Protein AF-A0A368GH44-F1 (afdb_monomer)

Sequence (130 aa):
MHLRLRAQPVVHTPSIARIIGYIGNVKKPLVVPLVWLRDHCRDPRSYNEATNQRKSNAVNLLKDAKIKGMQSVSINDGTKLAILWKDGLQSEFLIDDLLSSSQVDLSADLTGYVKPWKQLNKDELPRMQM

Foldseek 3Di:
DDKDWDFDQPPPDQWWGWTWIDDDPDTDIDIDTLLNQQQPAPPVCQADPVVRDGPDDPVCSVVFSGAPDPVQWDDDPSFWIWGQTPVRRIGIDGVVVVVVVSDDPDPDPCVVPDDPPVRDDPVNPDDDDD

Secondary structure (DSSP, 8-state):
-----------SSTTEEEEEEEETTEEEEEEEEHHHHHHT--STTTEETTTTEE---TTTHHHH--BSSGGGEEEETTTEEEEEBTTS-EEEEEHHHHHHTTS-------TTT---GGG--GGGS-----

Mean predicted aligned error: 10.49 Å

Nearest PDB structures (foldseek):
  7b7n-assembly1_L  TM=5.188E-01  e=3.922E+00  Human gammaherpesvirus 8
  6hls-assembly1_I  TM=4.619E-01  e=5.262E+00  Saccharomyces cerevisiae S288C
  4az9-assembly2_A-3  TM=4.946E-01  e=5.580E+00  Homo sapiens

Structure (mmCIF, N/CA/C/O backbone):
data_AF-A0A368GH44-F1
#
_entry.id   AF-A0A368GH44-F1
#
loop_
_atom_site.group_PDB
_atom_site.id
_atom_site.type_symbol
_atom_site.label_atom_id
_atom_site.label_alt_id
_atom_site.label_comp_id
_atom_site.label_asym_id
_atom_site.label_entity_id
_atom_site.label_seq_id
_atom_site.pdbx_PDB_ins_code
_atom_site.Cartn_x
_atom_site.Cartn_y
_atom_site.Cartn_z
_atom_site.occupancy
_atom_site.B_iso_or_equiv
_atom_site.auth_seq_id
_atom_site.auth_comp_id
_atom_site.auth_asym_id
_atom_site.auth_atom_id
_atom_site.pdbx_PDB_model_num
ATOM 1 N N . MET A 1 1 ? -2.879 25.611 -8.938 1.00 35.34 1 MET A N 1
ATOM 2 C CA . MET A 1 1 ? -3.814 24.466 -8.888 1.00 35.34 1 MET A CA 1
ATOM 3 C C . MET A 1 1 ? -4.472 24.472 -7.513 1.00 35.34 1 MET A C 1
ATOM 5 O O . MET A 1 1 ? -3.756 24.369 -6.533 1.00 35.34 1 MET A O 1
ATOM 9 N N . HIS A 1 2 ? -5.779 24.730 -7.411 1.00 31.20 2 HIS A N 1
ATOM 10 C CA . HIS A 1 2 ? -6.490 24.767 -6.124 1.00 31.20 2 HIS A CA 1
ATOM 11 C C . HIS A 1 2 ? -7.298 23.472 -5.972 1.00 31.20 2 HIS A C 1
ATOM 13 O O . HIS A 1 2 ? -8.362 23.325 -6.568 1.00 31.20 2 HIS A O 1
ATOM 19 N N . LEU A 1 3 ? -6.773 22.518 -5.205 1.00 36.53 3 LEU A N 1
ATOM 20 C CA . LEU A 1 3 ? -7.468 21.281 -4.849 1.00 36.53 3 LEU A CA 1
ATOM 21 C C . LEU A 1 3 ? -8.375 21.557 -3.643 1.00 36.53 3 LEU A C 1
ATOM 23 O O . LEU A 1 3 ? -7.899 21.885 -2.562 1.00 36.53 3 LEU A O 1
ATOM 27 N N . ARG A 1 4 ? -9.696 21.426 -3.807 1.00 37.56 4 ARG A N 1
ATOM 28 C CA . ARG A 1 4 ? -10.627 21.334 -2.671 1.00 37.56 4 ARG A CA 1
ATOM 29 C C . ARG A 1 4 ? -11.049 19.885 -2.513 1.00 37.56 4 ARG A C 1
ATOM 31 O O . ARG A 1 4 ? -11.839 19.382 -3.301 1.00 37.56 4 ARG A O 1
ATOM 38 N N . LEU A 1 5 ? -10.522 19.210 -1.502 1.00 41.94 5 LEU A N 1
ATOM 39 C CA . LEU A 1 5 ? -10.793 17.798 -1.250 1.00 41.94 5 LEU A CA 1
ATOM 40 C C . LEU A 1 5 ? -11.980 17.643 -0.292 1.00 41.94 5 LEU A C 1
ATOM 42 O O . LEU A 1 5 ? -12.075 18.321 0.728 1.00 41.94 5 LEU A O 1
ATOM 46 N N . ARG A 1 6 ? -12.899 16.736 -0.626 1.00 39.50 6 ARG A N 1
ATOM 47 C CA . ARG A 1 6 ? -13.920 16.229 0.302 1.00 39.50 6 ARG A CA 1
ATOM 48 C C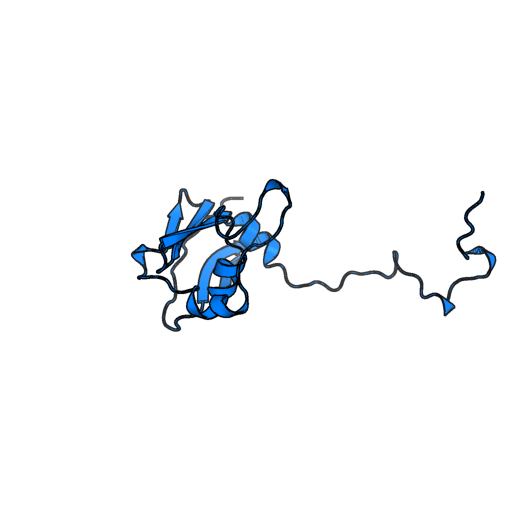 . ARG A 1 6 ? -13.913 14.709 0.200 1.00 39.50 6 ARG A C 1
ATOM 50 O O . ARG A 1 6 ? -14.543 14.169 -0.701 1.00 39.50 6 ARG A O 1
ATOM 57 N N . ALA A 1 7 ? -13.217 14.003 1.089 1.00 40.28 7 ALA A N 1
ATOM 58 C CA . ALA A 1 7 ? -13.458 12.567 1.219 1.00 40.28 7 ALA A CA 1
ATOM 59 C C . ALA A 1 7 ? -14.806 12.361 1.909 1.00 40.28 7 ALA A C 1
ATOM 61 O O . ALA A 1 7 ? -15.086 12.956 2.947 1.00 40.28 7 ALA A O 1
ATOM 62 N N . GLN A 1 8 ? -15.642 11.519 1.316 1.00 40.59 8 GLN A N 1
ATOM 63 C CA . GLN A 1 8 ? -16.779 10.926 1.998 1.00 40.59 8 GLN A CA 1
ATOM 64 C C . GLN A 1 8 ? -16.554 9.417 1.953 1.00 40.59 8 GLN A C 1
ATOM 66 O O . GLN A 1 8 ? -16.565 8.849 0.856 1.00 40.59 8 GLN A O 1
ATOM 71 N N . PRO A 1 9 ? -16.301 8.758 3.094 1.00 42.03 9 PRO A N 1
ATOM 72 C CA . PRO A 1 9 ? -16.153 7.315 3.113 1.00 42.03 9 PRO A CA 1
ATOM 73 C C . PRO A 1 9 ? -17.508 6.686 2.757 1.00 42.03 9 PRO A C 1
ATOM 75 O O . PRO A 1 9 ? -18.454 6.716 3.540 1.00 42.03 9 PRO A O 1
ATOM 78 N N . VAL A 1 10 ? -17.627 6.144 1.541 1.00 45.59 10 VAL A N 1
ATOM 79 C CA . VAL A 1 10 ? -18.817 5.395 1.111 1.00 45.59 10 VAL A CA 1
ATOM 80 C C . VAL A 1 10 ? -18.708 3.986 1.685 1.00 45.59 10 VAL A C 1
ATOM 82 O O . VAL A 1 10 ? -18.203 3.071 1.042 1.00 45.59 10 VAL A O 1
ATOM 85 N N . VAL A 1 11 ? -19.142 3.826 2.935 1.00 48.53 11 VAL A N 1
ATOM 86 C CA . VAL A 1 11 ? -19.137 2.542 3.647 1.00 48.53 11 VAL A CA 1
ATOM 87 C C . VAL A 1 11 ? -20.515 1.895 3.516 1.00 48.53 11 VAL A C 1
ATOM 89 O O . VAL A 1 11 ? -21.300 1.850 4.459 1.00 48.53 11 VAL A O 1
ATOM 92 N N . HIS A 1 12 ? -20.838 1.415 2.318 1.00 40.38 12 HIS A N 1
ATOM 93 C CA . HIS A 1 12 ? -21.906 0.418 2.139 1.00 40.38 12 HIS A CA 1
ATOM 94 C C . HIS A 1 12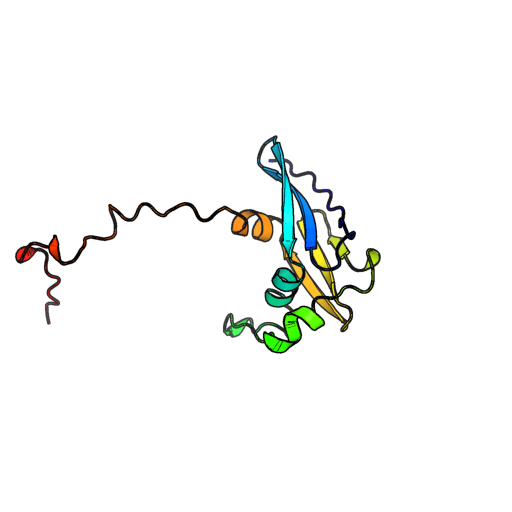 ? -21.371 -0.963 1.746 1.00 40.38 12 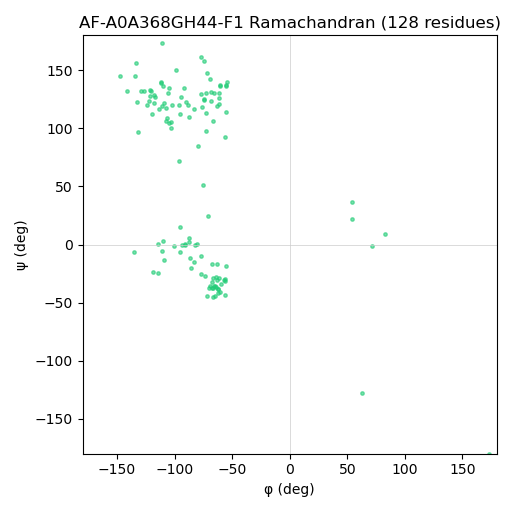HIS A C 1
ATOM 96 O O . HIS A 1 12 ? -22.129 -1.918 1.636 1.00 40.38 12 HIS A O 1
ATOM 102 N N . THR A 1 13 ? -20.047 -1.105 1.677 1.00 41.12 13 THR A N 1
ATOM 103 C CA . THR A 1 13 ? -19.344 -2.390 1.621 1.00 41.12 13 THR A CA 1
ATOM 104 C C . THR A 1 13 ? -18.074 -2.278 2.472 1.00 41.12 13 THR A C 1
ATOM 106 O O . THR A 1 13 ? -17.349 -1.294 2.308 1.00 41.12 13 THR A O 1
ATOM 109 N N . PRO A 1 14 ? -17.768 -3.230 3.371 1.00 51.69 14 PRO A N 1
ATOM 110 C CA . PRO A 1 14 ? -16.732 -3.106 4.409 1.00 51.69 14 PRO A CA 1
ATOM 111 C C . PRO A 1 14 ? -15.272 -3.132 3.898 1.00 51.69 14 PRO A C 1
ATOM 113 O O . PRO A 1 14 ? -14.369 -3.499 4.643 1.00 51.69 14 PRO A O 1
ATOM 116 N N . SER A 1 15 ? -15.009 -2.765 2.640 1.00 68.50 15 SER A N 1
ATOM 117 C CA . SER A 1 15 ? -13.754 -3.110 1.953 1.00 68.50 15 SER A CA 1
ATOM 118 C C . SER A 1 15 ? -13.094 -1.971 1.165 1.00 68.50 15 SER A C 1
ATOM 120 O O . SER A 1 15 ? -11.974 -2.160 0.692 1.00 68.50 15 SER A O 1
ATOM 122 N N . ILE A 1 16 ? -13.728 -0.799 1.020 1.00 70.69 16 ILE A N 1
ATOM 123 C CA . ILE A 1 16 ? -13.213 0.305 0.184 1.00 70.69 16 ILE A CA 1
ATOM 124 C C . ILE A 1 16 ? -13.282 1.671 0.882 1.00 70.69 16 ILE A C 1
ATOM 126 O O . ILE A 1 16 ? -14.228 1.969 1.608 1.00 70.69 16 ILE A O 1
ATOM 130 N N . ALA A 1 17 ? -12.288 2.517 0.618 1.00 72.56 17 ALA A N 1
ATOM 131 C CA . ALA A 1 17 ? -12.283 3.945 0.903 1.00 72.56 17 ALA A CA 1
ATOM 132 C C . ALA A 1 17 ? -12.487 4.721 -0.404 1.00 72.56 17 ALA A C 1
ATOM 134 O O . ALA A 1 17 ? -11.861 4.430 -1.422 1.00 72.56 17 ALA A O 1
ATOM 135 N N . ARG A 1 18 ? -13.358 5.733 -0.383 1.00 73.12 18 ARG A N 1
ATOM 136 C CA . ARG A 1 18 ? -13.602 6.604 -1.536 1.00 73.12 18 ARG A CA 1
ATOM 137 C C . ARG A 1 18 ? -13.121 8.016 -1.226 1.00 73.12 18 ARG A C 1
ATOM 139 O O . ARG A 1 18 ? -13.646 8.683 -0.338 1.00 73.12 18 ARG A O 1
ATOM 146 N N . ILE A 1 19 ? -12.135 8.468 -1.986 1.00 71.88 19 ILE A N 1
ATOM 147 C CA . ILE A 1 19 ? -11.567 9.811 -1.923 1.00 71.88 19 ILE A CA 1
ATOM 148 C C . ILE A 1 19 ? -12.081 10.564 -3.145 1.00 71.88 19 ILE A C 1
ATOM 150 O O . ILE A 1 19 ? -12.039 10.057 -4.261 1.00 71.88 19 ILE A O 1
ATOM 154 N N . ILE A 1 20 ? -12.614 11.768 -2.963 1.00 68.38 20 ILE A N 1
ATOM 155 C CA . ILE A 1 20 ? -13.093 12.579 -4.083 1.00 68.38 20 ILE A CA 1
ATOM 156 C C . ILE A 1 20 ? -12.110 13.727 -4.282 1.00 68.38 20 ILE A C 1
ATOM 158 O O . ILE A 1 20 ? -12.077 14.661 -3.478 1.00 68.38 20 ILE A O 1
ATOM 162 N N . GLY A 1 21 ? -11.319 13.621 -5.351 1.00 65.06 21 GLY A N 1
ATOM 163 C CA . GLY A 1 21 ? -10.332 14.612 -5.769 1.00 65.06 21 GLY A CA 1
ATOM 164 C C . GLY A 1 21 ? -10.711 15.316 -7.069 1.00 65.06 21 GLY A C 1
ATOM 165 O O . GLY A 1 21 ? -11.687 14.964 -7.739 1.00 65.06 21 GLY A O 1
ATOM 166 N N . TYR A 1 22 ? -9.921 16.328 -7.420 1.00 59.03 22 TYR A N 1
ATOM 167 C CA . TYR A 1 22 ? -10.033 17.057 -8.680 1.00 59.03 22 TYR A CA 1
ATOM 168 C C . TYR A 1 22 ? -8.738 16.871 -9.469 1.00 59.03 22 TYR A C 1
ATOM 170 O O . TYR A 1 22 ? -7.666 17.210 -8.979 1.00 59.03 22 TYR A O 1
ATOM 178 N N . ILE A 1 23 ? -8.836 16.333 -10.684 1.00 58.78 23 ILE A N 1
ATOM 179 C CA . ILE A 1 23 ? -7.719 16.280 -11.632 1.00 58.78 23 ILE A CA 1
ATOM 180 C C . ILE A 1 23 ? -8.007 17.361 -12.676 1.00 58.78 23 ILE A C 1
ATOM 182 O O . ILE A 1 23 ? -8.928 17.228 -13.486 1.00 58.78 23 ILE A O 1
ATOM 186 N N . GLY A 1 24 ? -7.291 18.484 -12.589 1.00 66.44 24 GLY A N 1
ATOM 187 C CA . GLY A 1 24 ? -7.674 19.712 -13.292 1.00 66.44 24 GLY A CA 1
ATOM 188 C C . GLY A 1 24 ? -9.037 20.226 -12.807 1.00 66.44 24 GLY A C 1
ATOM 189 O O . GLY A 1 24 ? -9.256 20.349 -11.604 1.00 66.44 24 GLY A O 1
ATOM 190 N N . ASN A 1 25 ? -9.967 20.480 -13.735 1.00 67.44 25 ASN A N 1
ATOM 191 C CA . ASN A 1 25 ? -11.348 20.887 -13.422 1.00 67.44 25 ASN A CA 1
ATOM 192 C C . ASN A 1 25 ? -12.327 19.706 -13.295 1.00 67.44 25 ASN A C 1
ATOM 194 O O . ASN A 1 25 ? -13.512 19.907 -13.033 1.00 67.44 25 ASN A O 1
ATOM 198 N N . VAL A 1 26 ? -11.861 18.468 -13.488 1.00 65.50 26 VAL A N 1
ATOM 199 C CA . VAL A 1 26 ? -12.728 17.287 -13.473 1.00 65.50 26 VAL A CA 1
ATOM 200 C C . VAL A 1 26 ? -12.690 16.638 -12.097 1.00 65.50 26 VAL A C 1
ATOM 202 O O . VAL A 1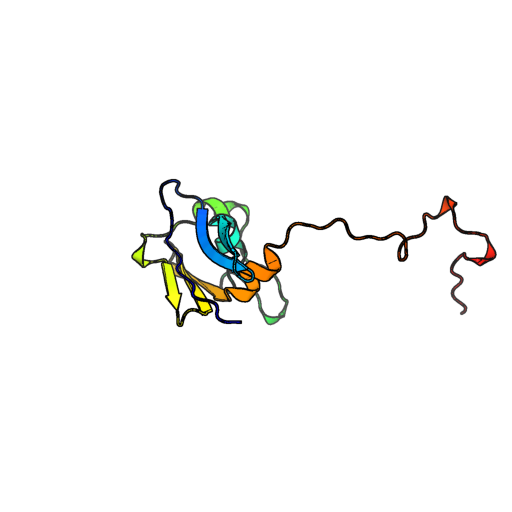 26 ? -11.648 16.186 -11.620 1.00 65.50 26 VAL A O 1
ATOM 205 N N . LYS A 1 27 ? -13.862 16.554 -11.466 1.00 74.75 27 LYS A N 1
ATOM 206 C CA . LYS A 1 27 ? -14.068 15.805 -10.227 1.00 74.75 27 LYS A CA 1
ATOM 207 C C . LYS A 1 27 ? -14.029 14.309 -10.538 1.00 74.75 27 LYS A C 1
ATOM 209 O O . LYS A 1 27 ? -14.929 13.802 -11.205 1.00 74.75 27 LYS A O 1
ATOM 214 N N . LYS A 1 28 ? -13.018 13.597 -10.040 1.00 72.88 28 LYS A N 1
ATOM 215 C CA . LYS A 1 28 ? -12.909 12.140 -10.194 1.00 72.88 28 LYS A CA 1
ATOM 216 C C . LYS A 1 28 ? -12.855 11.463 -8.822 1.00 72.88 28 LYS A C 1
ATOM 218 O O . LYS A 1 28 ? -12.053 11.860 -7.975 1.00 72.88 28 LYS A O 1
ATOM 223 N N . PRO A 1 29 ? -13.717 10.464 -8.561 1.00 75.44 29 PRO A N 1
AT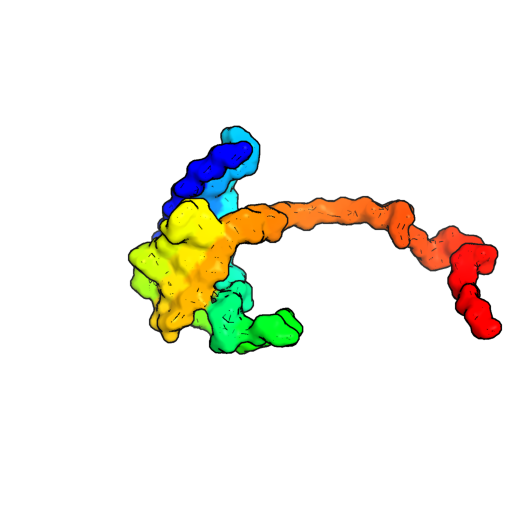OM 224 C CA . PRO A 1 29 ? -13.581 9.644 -7.370 1.00 75.44 29 PRO A CA 1
ATOM 225 C C . PRO A 1 29 ? -12.403 8.679 -7.545 1.00 75.44 29 PRO A C 1
ATOM 227 O O . PRO A 1 29 ? -12.379 7.901 -8.494 1.00 75.44 29 PRO A O 1
ATOM 230 N N . LEU A 1 30 ? -11.464 8.707 -6.607 1.00 79.50 30 LEU A N 1
ATOM 231 C CA . LEU A 1 30 ? -10.487 7.649 -6.402 1.00 79.50 30 LEU A CA 1
ATOM 232 C C . LEU A 1 30 ? -11.077 6.647 -5.404 1.00 79.50 30 LEU A C 1
ATOM 234 O O . LEU A 1 30 ? -11.461 7.011 -4.291 1.00 79.50 30 LEU A O 1
ATOM 238 N N . VAL A 1 31 ? -11.183 5.386 -5.808 1.00 81.00 31 VAL A N 1
ATOM 239 C CA . VAL A 1 31 ? -11.631 4.294 -4.939 1.00 81.00 31 VAL A CA 1
ATOM 240 C C . VAL A 1 31 ? -10.417 3.442 -4.610 1.00 81.00 31 VAL A C 1
ATOM 242 O 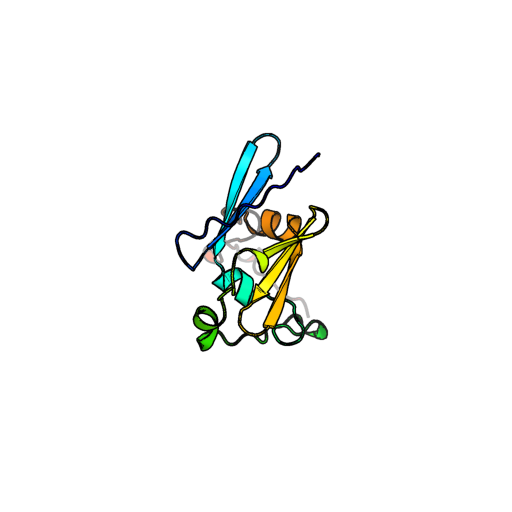O . VAL A 1 31 ? -9.813 2.864 -5.507 1.00 81.00 31 VAL A O 1
ATOM 245 N N . VAL A 1 32 ? -10.064 3.371 -3.329 1.00 83.88 32 VAL A N 1
ATOM 246 C CA . VAL A 1 32 ? -8.906 2.619 -2.840 1.00 83.88 32 VAL A CA 1
ATOM 247 C C . VAL A 1 32 ? -9.394 1.508 -1.911 1.00 83.88 32 VAL A C 1
ATOM 249 O O . VAL A 1 32 ? -10.129 1.792 -0.963 1.00 83.88 32 VAL A O 1
ATOM 252 N N . PRO A 1 33 ? -9.011 0.241 -2.124 1.00 87.25 33 PRO A N 1
ATOM 253 C CA . PRO A 1 33 ? -9.333 -0.828 -1.185 1.00 87.25 33 PRO A CA 1
ATOM 254 C C . PRO A 1 33 ? -8.728 -0.567 0.203 1.00 87.25 33 PRO A C 1
ATOM 256 O O . PRO A 1 33 ? -7.553 -0.218 0.318 1.00 87.25 33 PRO A O 1
ATOM 259 N N . LEU A 1 34 ? -9.494 -0.798 1.275 1.00 88.88 34 LEU A N 1
ATOM 260 C CA . LEU A 1 34 ? -8.983 -0.660 2.649 1.00 88.88 34 LEU A CA 1
ATOM 261 C C . LEU A 1 34 ? -7.809 -1.604 2.912 1.00 88.88 34 LEU A C 1
ATOM 263 O O . LEU A 1 34 ? -6.875 -1.240 3.617 1.00 88.88 34 LEU A O 1
ATOM 267 N N . VAL A 1 35 ? -7.831 -2.792 2.307 1.00 90.88 35 VAL A N 1
ATOM 268 C CA . VAL A 1 35 ? -6.731 -3.758 2.388 1.00 90.88 35 VAL A CA 1
ATOM 269 C C . VAL A 1 35 ? -5.439 -3.207 1.783 1.00 90.88 35 VAL A C 1
ATOM 271 O O . VAL A 1 35 ? -4.378 -3.389 2.366 1.00 90.88 35 VAL A O 1
ATOM 274 N N . TRP A 1 36 ? -5.524 -2.456 0.680 1.00 90.50 36 TRP A N 1
ATOM 275 C CA . TRP A 1 36 ? -4.356 -1.823 0.067 1.00 90.50 36 TRP A CA 1
ATOM 276 C C . TRP A 1 36 ? -3.778 -0.746 0.985 1.00 90.50 36 TRP A C 1
ATOM 278 O O . TRP A 1 36 ? -2.577 -0.736 1.240 1.00 90.50 36 TRP A O 1
ATOM 288 N N . LEU A 1 37 ? -4.642 0.102 1.556 1.00 91.88 37 LEU A N 1
ATOM 289 C CA . LEU A 1 37 ? -4.234 1.113 2.537 1.00 91.88 37 LEU A CA 1
ATOM 290 C C . LEU A 1 37 ? -3.604 0.452 3.771 1.00 91.88 37 LEU A C 1
ATOM 292 O O . LEU A 1 37 ? -2.575 0.902 4.259 1.00 91.88 37 LEU A O 1
ATOM 296 N N . ARG A 1 38 ? -4.160 -0.664 4.251 1.00 93.12 38 ARG A N 1
ATOM 297 C CA . ARG A 1 38 ? -3.584 -1.410 5.375 1.00 93.12 38 ARG A CA 1
ATOM 298 C C . ARG A 1 38 ? -2.189 -1.949 5.054 1.00 93.12 38 ARG A C 1
ATOM 300 O O . ARG A 1 38 ? -1.311 -1.866 5.910 1.00 93.12 38 ARG A O 1
ATOM 307 N N . ASP A 1 39 ? -1.991 -2.469 3.845 1.00 92.25 39 ASP A N 1
ATOM 308 C CA . ASP A 1 39 ? -0.707 -3.022 3.395 1.00 92.25 39 ASP A CA 1
ATOM 309 C C . ASP A 1 39 ? 0.390 -1.971 3.238 1.00 92.25 39 ASP A C 1
ATOM 311 O O . ASP A 1 39 ? 1.561 -2.246 3.482 1.00 92.25 39 ASP A O 1
ATOM 315 N N . HIS A 1 40 ? 0.001 -0.751 2.869 1.00 91.75 40 HIS A N 1
ATOM 316 C CA . HIS A 1 40 ? 0.914 0.369 2.639 1.00 91.75 40 HIS A CA 1
ATOM 317 C C . HIS A 1 40 ? 1.057 1.278 3.870 1.00 91.75 40 HIS A C 1
ATOM 319 O O . HIS A 1 40 ? 1.559 2.398 3.775 1.00 91.75 40 HIS A O 1
ATOM 325 N N . CYS A 1 41 ? 0.629 0.806 5.043 1.00 92.44 41 CYS A N 1
ATOM 326 C CA . CYS A 1 41 ? 0.787 1.517 6.304 1.00 92.44 41 CYS A CA 1
ATOM 327 C C . CYS A 1 41 ? 2.273 1.731 6.638 1.00 92.44 41 CYS A C 1
ATOM 329 O O . CYS A 1 41 ? 3.013 0.767 6.832 1.00 92.44 41 CYS A O 1
ATOM 331 N N . ARG A 1 42 ? 2.688 2.997 6.779 1.00 92.06 42 ARG A N 1
ATOM 332 C CA . ARG A 1 42 ? 4.066 3.386 7.130 1.00 92.06 42 ARG A CA 1
ATOM 333 C C . ARG A 1 42 ? 4.351 3.465 8.636 1.00 92.06 42 ARG A C 1
ATOM 335 O O . ARG A 1 42 ? 5.446 3.862 9.018 1.00 92.06 42 ARG A O 1
ATOM 342 N N . ASP A 1 43 ? 3.404 3.072 9.492 1.00 92.56 43 ASP A N 1
ATOM 343 C CA . ASP A 1 43 ? 3.650 2.955 10.937 1.00 92.56 43 ASP A CA 1
ATOM 344 C C . ASP A 1 43 ? 4.866 2.039 11.188 1.00 92.56 43 ASP A C 1
ATOM 346 O O . ASP A 1 43 ? 4.979 0.996 10.530 1.00 92.56 43 ASP A O 1
ATOM 350 N N . PRO A 1 44 ? 5.754 2.361 12.146 1.00 92.12 44 PRO A N 1
ATOM 351 C CA . PRO A 1 44 ? 6.930 1.550 12.446 1.00 92.12 44 PRO A CA 1
ATOM 352 C C . PRO A 1 44 ? 6.629 0.087 12.786 1.00 92.12 44 PRO A C 1
ATOM 354 O O . PRO A 1 44 ? 7.527 -0.742 12.706 1.00 92.12 44 PRO A O 1
ATOM 357 N N . ARG A 1 45 ? 5.400 -0.287 13.153 1.00 91.31 45 ARG A N 1
ATOM 358 C CA . ARG A 1 45 ? 4.994 -1.693 13.332 1.00 91.31 45 ARG A CA 1
ATOM 359 C C . ARG A 1 45 ? 4.736 -2.410 12.002 1.00 91.31 45 ARG A C 1
ATOM 361 O O . ARG A 1 45 ? 4.866 -3.626 11.938 1.00 91.31 45 ARG A O 1
ATOM 368 N N . SER A 1 46 ? 4.394 -1.679 10.944 1.00 90.19 46 SER A N 1
ATOM 369 C CA . SER A 1 46 ? 4.025 -2.206 9.620 1.00 90.19 46 SER A CA 1
ATOM 370 C C . SER A 1 46 ? 5.076 -1.957 8.534 1.00 90.19 46 SER A C 1
ATOM 372 O O . SER A 1 46 ? 5.032 -2.615 7.497 1.00 90.19 46 SER A O 1
ATOM 374 N N . TYR A 1 47 ? 6.056 -1.084 8.772 1.00 94.06 47 TYR A N 1
ATOM 375 C CA . TYR A 1 47 ? 7.068 -0.707 7.785 1.00 94.06 47 TYR A CA 1
ATOM 376 C C . TYR A 1 47 ? 8.421 -0.394 8.442 1.00 94.06 47 TYR A C 1
ATOM 378 O O . TYR A 1 47 ? 8.488 0.060 9.586 1.00 94.06 47 TYR A O 1
ATOM 386 N N . ASN A 1 48 ? 9.515 -0.734 7.761 1.00 94.06 48 ASN A N 1
ATOM 387 C CA . ASN A 1 48 ? 10.876 -0.399 8.164 1.00 94.06 48 ASN A CA 1
ATOM 388 C C . ASN A 1 48 ? 11.411 0.698 7.242 1.00 94.06 48 ASN A C 1
ATOM 390 O O . ASN A 1 48 ? 11.704 0.442 6.076 1.00 94.06 48 ASN A O 1
ATOM 394 N N . GLU A 1 49 ? 11.556 1.904 7.784 1.00 94.19 49 GLU A N 1
ATOM 395 C CA . GLU A 1 49 ? 12.011 3.072 7.033 1.00 94.19 49 GLU A CA 1
ATOM 396 C C . GLU A 1 49 ? 13.472 2.964 6.587 1.00 94.19 49 GLU A C 1
ATOM 398 O O . GLU A 1 49 ? 13.781 3.315 5.453 1.00 94.19 49 GLU A O 1
ATOM 403 N N . ALA A 1 50 ? 14.349 2.387 7.415 1.00 96.19 50 ALA A N 1
ATOM 404 C CA . ALA A 1 50 ? 15.774 2.268 7.103 1.00 96.19 50 ALA A CA 1
ATOM 405 C C . ALA A 1 50 ? 16.050 1.334 5.914 1.00 96.19 50 ALA A C 1
ATOM 407 O O . ALA A 1 50 ? 17.043 1.502 5.212 1.00 96.19 50 ALA A O 1
ATOM 408 N N . THR A 1 51 ? 15.184 0.342 5.689 1.00 95.69 51 THR A N 1
ATOM 409 C CA . THR A 1 51 ? 15.346 -0.640 4.605 1.00 95.69 51 THR A CA 1
ATOM 410 C C . THR A 1 51 ? 14.319 -0.495 3.489 1.00 95.69 51 THR A C 1
ATOM 412 O O . THR A 1 51 ? 14.407 -1.208 2.490 1.00 95.69 51 THR A O 1
ATOM 415 N N . ASN A 1 52 ? 13.344 0.403 3.649 1.00 92.50 52 ASN A N 1
ATOM 416 C CA . ASN A 1 52 ? 12.204 0.559 2.750 1.00 92.50 52 ASN A CA 1
ATOM 417 C C . ASN A 1 52 ? 11.428 -0.762 2.539 1.00 92.50 52 ASN A C 1
ATOM 419 O O . ASN A 1 52 ? 10.976 -1.080 1.441 1.00 92.50 52 ASN A O 1
ATOM 423 N N . GLN A 1 53 ? 11.312 -1.574 3.600 1.00 92.88 53 GLN A N 1
ATOM 424 C CA . GLN A 1 53 ? 10.663 -2.890 3.557 1.00 92.88 53 GLN A CA 1
ATOM 425 C C . GLN A 1 53 ? 9.360 -2.910 4.355 1.00 92.88 53 GLN A C 1
ATOM 427 O O . GLN A 1 53 ? 9.277 -2.401 5.477 1.00 92.88 53 GLN A O 1
ATOM 432 N N . ARG A 1 54 ? 8.345 -3.580 3.801 1.00 91.44 54 ARG A N 1
ATOM 433 C CA . ARG A 1 54 ? 7.097 -3.885 4.512 1.00 91.44 54 ARG A CA 1
ATOM 434 C C . ARG A 1 54 ? 7.346 -4.923 5.609 1.00 91.44 54 ARG A C 1
ATOM 436 O O . ARG A 1 54 ? 8.109 -5.866 5.428 1.00 91.44 54 ARG A O 1
ATOM 443 N N . LYS A 1 55 ? 6.655 -4.753 6.736 1.00 91.00 55 LYS A N 1
ATOM 444 C CA . LYS A 1 55 ? 6.558 -5.720 7.845 1.00 91.00 55 LYS A CA 1
ATOM 445 C C . LYS A 1 55 ? 5.133 -6.258 8.023 1.00 91.00 55 LYS A C 1
ATOM 447 O O . LYS A 1 55 ? 4.888 -7.044 8.935 1.00 91.00 55 LYS A O 1
ATOM 452 N N . SER A 1 56 ? 4.185 -5.823 7.187 1.00 80.56 56 SER A N 1
ATOM 453 C CA . SER A 1 56 ? 2.807 -6.313 7.186 1.00 80.56 56 SER A CA 1
ATOM 454 C C . SER A 1 56 ? 2.760 -7.818 6.895 1.00 80.56 56 SER A C 1
ATOM 456 O O . SER A 1 56 ? 3.460 -8.330 6.023 1.00 80.56 56 SER A O 1
ATOM 458 N N . ASN A 1 57 ? 1.919 -8.547 7.633 1.00 82.19 57 ASN A N 1
ATOM 459 C CA . ASN A 1 57 ? 1.667 -9.959 7.366 1.00 82.19 57 ASN A CA 1
ATOM 460 C C . ASN A 1 57 ? 0.525 -10.089 6.350 1.00 82.19 57 ASN A C 1
ATOM 462 O O . ASN A 1 57 ? -0.637 -9.847 6.684 1.00 82.19 57 ASN A O 1
ATOM 466 N N . ALA A 1 58 ? 0.854 -10.522 5.132 1.00 84.06 58 ALA A N 1
ATOM 467 C CA . ALA A 1 58 ? -0.107 -10.675 4.042 1.00 84.06 58 ALA A CA 1
ATOM 468 C C . ALA A 1 58 ? -1.288 -11.608 4.385 1.00 84.06 58 ALA A C 1
ATOM 470 O O . ALA A 1 58 ? -2.400 -11.384 3.914 1.00 84.06 58 ALA A O 1
ATOM 471 N N . VAL A 1 59 ? -1.083 -12.615 5.244 1.00 87.00 59 VAL A N 1
ATOM 472 C CA . VAL A 1 59 ? -2.118 -13.597 5.617 1.00 87.00 59 VAL A CA 1
ATOM 473 C C . VAL A 1 59 ? -3.222 -12.964 6.469 1.00 87.00 59 VAL A C 1
ATOM 475 O O . VAL A 1 59 ? -4.395 -13.300 6.324 1.00 87.00 59 VAL A O 1
ATOM 478 N N . ASN A 1 60 ? -2.868 -12.015 7.338 1.00 87.56 60 ASN A N 1
ATOM 479 C CA . ASN A 1 60 ? -3.822 -11.365 8.244 1.00 87.56 60 ASN A CA 1
ATOM 480 C C . ASN A 1 60 ? -4.375 -10.046 7.693 1.00 87.56 60 ASN A C 1
ATOM 482 O O . ASN A 1 60 ? -5.314 -9.484 8.250 1.00 87.56 60 ASN A O 1
ATOM 486 N N . LEU A 1 61 ? -3.854 -9.572 6.565 1.00 88.19 61 LEU A N 1
ATOM 487 C CA . LEU A 1 61 ? -4.101 -8.230 6.057 1.00 88.19 61 LEU A CA 1
ATOM 488 C C . LEU A 1 61 ? -5.593 -7.903 5.853 1.00 88.19 61 LEU A C 1
ATOM 490 O O . LEU A 1 61 ? -6.059 -6.842 6.260 1.00 88.19 61 LEU A O 1
ATOM 494 N N . LEU A 1 62 ? -6.373 -8.832 5.288 1.00 88.06 62 LEU A N 1
ATOM 495 C CA . LEU A 1 62 ? -7.828 -8.675 5.120 1.00 88.06 62 LEU A CA 1
ATOM 496 C C . LEU A 1 62 ? -8.574 -8.608 6.459 1.00 88.06 62 LEU A C 1
ATOM 498 O O . LEU A 1 62 ? -9.566 -7.891 6.597 1.00 88.06 62 LEU A O 1
ATOM 502 N N . LYS A 1 63 ? -8.110 -9.367 7.455 1.00 88.75 63 LYS A N 1
ATOM 503 C CA . LYS A 1 63 ? -8.680 -9.360 8.805 1.00 88.75 63 LYS A CA 1
ATOM 504 C C . LYS A 1 63 ? -8.367 -8.042 9.517 1.00 88.75 63 LYS A C 1
ATOM 506 O O . LYS A 1 63 ? -9.243 -7.536 10.223 1.00 88.75 63 LYS A O 1
ATOM 511 N N . ASP A 1 64 ? -7.172 -7.505 9.296 1.00 90.88 64 ASP A N 1
ATOM 512 C CA . ASP A 1 64 ? -6.638 -6.325 9.977 1.00 90.88 64 ASP A CA 1
ATOM 513 C C . ASP A 1 64 ? -7.071 -5.007 9.311 1.00 90.88 64 ASP A C 1
ATOM 515 O O . ASP A 1 64 ? -7.087 -3.959 9.956 1.00 90.88 64 ASP A O 1
ATOM 519 N N . ALA A 1 65 ? -7.493 -5.044 8.044 1.00 91.00 65 ALA A N 1
ATOM 520 C CA . ALA A 1 65 ? -8.020 -3.906 7.286 1.00 91.00 65 ALA A CA 1
ATOM 521 C C . ALA A 1 65 ? -9.459 -3.523 7.689 1.00 91.00 65 ALA A C 1
ATOM 523 O O . ALA A 1 65 ? -10.354 -3.398 6.852 1.00 91.00 65 ALA A O 1
ATOM 524 N N . LYS A 1 66 ? -9.700 -3.349 8.992 1.00 90.06 66 LYS A N 1
ATOM 525 C CA . LYS A 1 66 ? -11.005 -2.993 9.562 1.00 90.06 66 LYS A CA 1
ATOM 526 C C . LYS A 1 66 ? -10.904 -1.687 10.333 1.00 90.06 66 LYS A C 1
ATOM 528 O O . LYS A 1 66 ? -10.023 -1.534 11.173 1.00 90.06 66 LYS A O 1
ATOM 533 N N . ILE A 1 67 ? -11.846 -0.780 10.108 1.00 88.31 67 ILE A N 1
ATOM 534 C CA . ILE A 1 67 ? -12.003 0.462 10.880 1.00 88.31 67 ILE A CA 1
ATOM 535 C C . ILE A 1 67 ? -13.104 0.293 11.937 1.00 88.31 67 ILE A C 1
ATOM 537 O O . ILE A 1 67 ? -14.029 -0.498 11.744 1.00 88.31 67 ILE A O 1
ATOM 541 N N . LYS A 1 68 ? -13.012 1.003 13.073 1.00 79.75 68 LYS A N 1
ATOM 542 C CA . LYS A 1 68 ? -14.046 0.946 14.135 1.00 79.75 68 LYS A CA 1
ATOM 543 C C . LYS A 1 68 ? -15.328 1.693 13.762 1.00 79.75 68 LYS A C 1
ATOM 545 O O . LYS A 1 68 ? -16.392 1.338 14.254 1.00 79.75 68 LYS A O 1
ATOM 550 N N . GLY A 1 69 ? -15.224 2.705 12.908 1.00 79.50 69 GLY A N 1
ATOM 551 C CA . GLY A 1 69 ? -16.342 3.514 12.435 1.00 79.50 69 GLY A CA 1
ATOM 552 C C . GLY A 1 69 ? -15.845 4.693 11.601 1.00 79.50 69 GLY A C 1
ATOM 553 O O . GLY A 1 69 ? -14.641 4.850 11.400 1.00 79.50 69 GLY A O 1
ATOM 554 N N . MET A 1 70 ? -16.763 5.523 11.102 1.00 76.25 70 MET A N 1
A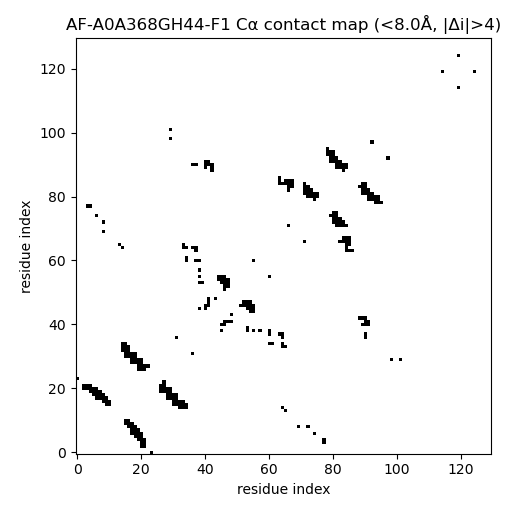TOM 555 C CA . MET A 1 70 ? -16.421 6.650 10.220 1.00 76.25 70 MET A CA 1
ATOM 556 C C . MET A 1 70 ? -15.536 7.703 10.895 1.00 76.25 70 MET A C 1
ATOM 558 O O . MET A 1 70 ? -14.697 8.299 10.234 1.00 76.25 70 MET A O 1
ATOM 562 N N . GLN A 1 71 ? -15.665 7.880 12.209 1.00 83.88 71 GLN A N 1
ATOM 563 C CA . GLN A 1 71 ? -14.832 8.779 13.010 1.00 83.88 71 GLN A CA 1
ATOM 564 C C . GLN A 1 71 ? -13.351 8.382 13.033 1.00 83.88 71 GLN A C 1
ATOM 566 O O . GLN A 1 71 ? -12.503 9.174 13.425 1.00 83.88 71 GLN A O 1
ATOM 571 N N . SER A 1 72 ? -13.036 7.145 12.641 1.00 87.88 72 SER A N 1
ATOM 572 C CA . SER A 1 72 ? -11.666 6.651 12.542 1.00 87.88 72 SER A CA 1
ATOM 573 C C . SER A 1 72 ? -10.980 7.051 11.236 1.00 87.88 72 SER A C 1
ATOM 575 O O . SER A 1 72 ? -9.835 6.668 11.029 1.00 87.88 72 SER A O 1
ATOM 577 N N . VAL A 1 73 ? -11.661 7.775 10.346 1.00 89.19 73 VAL A N 1
ATOM 578 C CA . VAL A 1 73 ? -11.098 8.276 9.092 1.00 89.19 73 VAL A CA 1
ATOM 579 C C . VAL A 1 73 ? -11.239 9.791 9.069 1.00 89.19 73 VAL A C 1
ATOM 581 O O . VAL A 1 73 ? -12.349 10.313 9.164 1.00 89.19 73 VAL A O 1
ATOM 584 N N . SER A 1 74 ? -10.129 10.502 8.908 1.00 87.94 74 SER A N 1
ATOM 585 C CA . SER A 1 74 ? -10.122 11.962 8.814 1.00 87.94 74 SER A CA 1
ATOM 586 C C . SER A 1 74 ? -9.247 12.442 7.663 1.00 87.94 74 SER A C 1
ATOM 588 O O . SER A 1 74 ? -8.339 11.748 7.204 1.00 87.94 74 SER A O 1
ATOM 590 N N . ILE A 1 75 ? -9.540 13.652 7.186 1.00 84.88 75 ILE A N 1
ATOM 591 C CA . ILE A 1 75 ? -8.585 14.421 6.395 1.00 84.88 75 ILE A CA 1
ATOM 592 C C . ILE A 1 75 ? -7.991 15.478 7.313 1.00 84.88 75 ILE A C 1
ATOM 594 O O . ILE A 1 75 ? -8.724 16.333 7.809 1.00 84.88 75 ILE A O 1
ATOM 598 N N . ASN A 1 76 ? -6.676 15.443 7.486 1.00 84.06 76 ASN A N 1
ATOM 599 C CA . ASN A 1 76 ? -5.949 16.451 8.241 1.00 84.06 76 ASN A CA 1
ATOM 600 C C . ASN A 1 76 ? -5.429 17.509 7.256 1.00 84.06 76 ASN A C 1
ATOM 602 O O . ASN A 1 76 ? -4.834 17.173 6.227 1.00 84.06 76 ASN A O 1
ATOM 606 N N . ASP A 1 77 ? -5.733 18.779 7.538 1.00 82.88 77 ASP A N 1
ATOM 607 C CA . ASP A 1 77 ? -5.273 19.968 6.799 1.00 82.88 77 ASP A CA 1
ATOM 608 C C . ASP A 1 77 ? -5.543 19.956 5.285 1.00 82.88 77 ASP A C 1
ATOM 610 O O . ASP A 1 77 ? -4.876 20.631 4.505 1.00 82.88 77 ASP A O 1
ATOM 614 N N . GLY A 1 78 ? -6.511 19.155 4.833 1.00 79.06 78 GLY A N 1
ATOM 615 C CA . GLY A 1 78 ? -6.822 18.991 3.412 1.00 79.06 78 GLY A CA 1
ATOM 616 C C . GLY A 1 78 ? -5.786 18.201 2.602 1.00 79.06 78 GLY A C 1
ATOM 617 O O . GLY A 1 78 ? -6.017 17.993 1.416 1.00 79.06 78 GLY A O 1
ATOM 618 N N . THR A 1 79 ? -4.683 17.748 3.202 1.00 84.94 79 THR A N 1
ATOM 619 C CA . THR A 1 79 ? -3.527 17.170 2.484 1.00 84.94 79 THR A CA 1
ATOM 620 C C . THR A 1 79 ? -3.243 15.719 2.850 1.00 84.94 79 THR A C 1
ATOM 622 O O . THR A 1 79 ? -2.657 14.987 2.050 1.00 84.94 79 THR A O 1
ATOM 625 N N . LYS A 1 80 ? -3.678 15.280 4.035 1.00 89.44 80 LYS A N 1
ATOM 626 C CA . LYS A 1 80 ? -3.404 13.939 4.555 1.00 89.44 80 LYS A CA 1
ATOM 627 C C . LYS A 1 80 ? -4.683 13.174 4.826 1.00 89.44 80 LYS A C 1
ATOM 629 O O . LYS A 1 80 ? -5.573 13.684 5.497 1.00 89.44 80 LYS A O 1
ATOM 634 N N . LEU A 1 81 ? -4.744 11.932 4.366 1.00 90.06 81 LEU A N 1
ATOM 635 C CA . LEU A 1 81 ? -5.726 10.952 4.813 1.00 90.06 81 LEU A CA 1
ATOM 636 C C . LEU A 1 81 ? -5.161 10.218 6.032 1.00 90.06 81 LEU A C 1
ATOM 638 O O . LEU A 1 81 ? -4.131 9.558 5.911 1.00 90.06 81 LEU A O 1
ATOM 642 N N . ALA A 1 82 ? -5.845 10.300 7.170 1.00 92.06 82 ALA A N 1
ATOM 643 C CA . ALA A 1 82 ? -5.518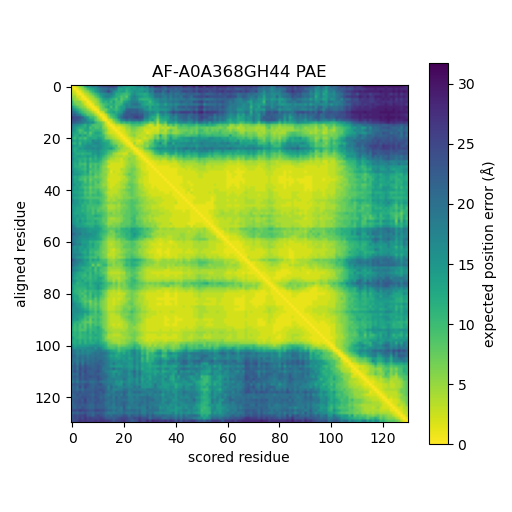 9.545 8.374 1.00 92.06 82 ALA A CA 1
ATOM 644 C C . ALA A 1 82 ? -6.581 8.471 8.638 1.00 92.06 82 ALA A C 1
ATOM 646 O O . ALA A 1 82 ? -7.783 8.720 8.508 1.00 92.06 82 ALA A O 1
ATOM 647 N N . ILE A 1 83 ? -6.135 7.266 8.996 1.00 92.62 83 ILE A N 1
ATOM 648 C CA . ILE A 1 83 ? -6.991 6.114 9.292 1.00 92.62 83 ILE A CA 1
ATOM 649 C C . ILE A 1 83 ? -6.525 5.465 10.592 1.00 92.62 83 ILE A C 1
ATOM 651 O O . ILE A 1 83 ? -5.388 5.008 10.681 1.00 92.62 83 ILE A O 1
ATOM 655 N N . LEU A 1 84 ? -7.424 5.368 11.568 1.00 93.12 84 LEU A N 1
ATOM 656 C CA . LEU A 1 84 ? -7.264 4.565 12.774 1.00 93.12 84 LEU A CA 1
ATOM 657 C C . LEU A 1 84 ? -7.924 3.191 12.574 1.00 93.12 84 LEU A C 1
ATOM 659 O O . LEU A 1 84 ? -9.147 3.054 12.474 1.00 93.12 84 LEU A O 1
ATOM 663 N N . TRP A 1 85 ? -7.107 2.149 12.525 1.00 92.94 85 TRP A N 1
ATOM 664 C CA . TRP A 1 85 ? -7.557 0.770 12.376 1.00 92.94 85 TRP A CA 1
ATOM 665 C C . TRP A 1 85 ? -8.100 0.212 13.696 1.00 92.94 85 TRP A C 1
ATOM 667 O O . TRP A 1 85 ? -7.845 0.721 14.791 1.00 92.94 85 TRP A O 1
ATOM 677 N N . LYS A 1 86 ? -8.881 -0.869 13.616 1.00 92.12 86 LYS A N 1
ATOM 678 C CA . LYS A 1 86 ? -9.528 -1.488 14.781 1.00 92.12 86 LYS A CA 1
ATOM 679 C C . LYS A 1 86 ? -8.531 -2.063 15.788 1.00 92.12 86 LYS A C 1
ATOM 681 O O . LYS A 1 86 ? -8.851 -2.097 16.977 1.00 92.12 86 LYS A O 1
ATOM 686 N N . ASP A 1 87 ? -7.361 -2.472 15.315 1.00 91.31 87 ASP A N 1
ATOM 687 C CA . ASP A 1 87 ? -6.228 -2.957 16.109 1.00 91.31 87 ASP A CA 1
ATOM 688 C C . ASP A 1 87 ? -5.380 -1.824 16.728 1.00 91.31 87 ASP A C 1
ATOM 690 O O . ASP A 1 87 ? -4.409 -2.097 17.429 1.00 91.31 87 ASP A O 1
ATOM 694 N N . GLY A 1 88 ? -5.749 -0.557 16.507 1.00 92.19 88 GLY A N 1
ATOM 695 C CA . GLY A 1 88 ? -5.036 0.605 17.038 1.00 92.19 88 GLY A CA 1
ATOM 696 C C . GLY A 1 88 ? -3.816 1.025 16.215 1.00 92.19 88 GLY A C 1
ATOM 697 O O . GLY A 1 88 ? -3.040 1.869 16.666 1.00 92.19 88 GLY A O 1
ATOM 698 N N . LEU A 1 89 ? -3.611 0.453 15.026 1.00 92.94 89 LEU A N 1
ATOM 699 C CA . LEU A 1 89 ? -2.660 1.001 14.064 1.00 92.94 89 LEU A CA 1
ATOM 700 C C . LEU A 1 89 ? -3.188 2.293 13.445 1.00 92.94 89 LEU A C 1
ATOM 702 O O . LEU A 1 89 ? -4.391 2.446 13.243 1.00 92.94 89 LEU A O 1
ATOM 706 N N . GLN A 1 90 ? -2.279 3.208 13.122 1.00 93.81 90 GLN A N 1
ATOM 707 C CA . GLN A 1 90 ? -2.602 4.448 12.429 1.00 93.81 90 GLN A CA 1
ATOM 708 C C . GLN A 1 90 ? -1.871 4.470 11.094 1.00 93.81 90 GLN A C 1
ATOM 710 O O . GLN A 1 90 ? -0.667 4.240 11.030 1.00 93.81 90 GLN A O 1
ATOM 715 N N . SER A 1 91 ? -2.604 4.730 10.018 1.00 94.38 91 SER A N 1
ATOM 716 C CA . SER A 1 91 ? -2.011 5.003 8.714 1.00 94.38 91 SER A CA 1
ATOM 717 C C . SER A 1 91 ? -2.236 6.450 8.330 1.00 94.38 91 SER A C 1
ATOM 719 O O . SER A 1 91 ? -3.335 6.974 8.498 1.00 94.38 91 SER A O 1
ATOM 721 N N . GLU A 1 92 ? -1.201 7.057 7.763 1.00 94.06 92 GLU A N 1
ATOM 722 C CA . GLU A 1 92 ? -1.252 8.393 7.190 1.00 94.06 92 GLU A CA 1
ATOM 723 C C . GLU A 1 92 ? -0.747 8.344 5.755 1.00 94.06 92 GLU A C 1
ATOM 725 O O . GLU A 1 92 ? 0.303 7.764 5.473 1.00 94.06 92 GLU A O 1
ATOM 730 N N . PHE A 1 93 ? -1.502 8.960 4.852 1.00 91.44 93 PHE A N 1
ATOM 731 C CA . PHE A 1 93 ? -1.173 9.034 3.436 1.00 91.44 93 PHE A CA 1
ATOM 732 C C . PHE A 1 93 ? -1.255 10.475 2.970 1.00 91.44 93 PHE A C 1
ATOM 734 O O . PHE A 1 93 ? -2.262 11.148 3.208 1.00 91.44 93 PHE A O 1
ATOM 741 N N . LEU A 1 94 ? -0.228 10.934 2.259 1.00 90.00 94 LEU A N 1
ATOM 742 C CA . LEU A 1 94 ? -0.342 12.152 1.470 1.00 90.00 94 LEU A CA 1
ATOM 743 C C . LEU A 1 94 ? -1.347 11.893 0.346 1.00 90.00 94 LEU A C 1
ATOM 745 O O . LEU A 1 94 ? -1.270 10.886 -0.358 1.00 90.00 94 LEU A O 1
ATOM 749 N N . ILE A 1 95 ? -2.315 12.790 0.187 1.00 84.44 95 ILE A N 1
ATOM 750 C CA . ILE A 1 95 ? -3.343 12.635 -0.844 1.00 84.44 95 ILE A CA 1
ATOM 751 C C . ILE A 1 95 ? -2.719 12.736 -2.242 1.00 84.44 95 ILE A C 1
ATOM 753 O O . ILE A 1 95 ? -3.118 11.988 -3.131 1.00 84.44 95 ILE A O 1
ATOM 757 N N . ASP A 1 96 ? -1.705 13.583 -2.424 1.00 82.94 96 ASP A N 1
ATOM 758 C CA . ASP A 1 96 ? -0.983 13.707 -3.696 1.00 82.94 96 ASP A CA 1
ATOM 759 C C . ASP A 1 96 ? -0.242 12.411 -4.074 1.00 82.94 96 ASP A C 1
ATOM 761 O O . ASP A 1 96 ? -0.252 12.011 -5.240 1.00 82.94 96 ASP A O 1
ATOM 765 N N . ASP A 1 97 ? 0.309 11.686 -3.095 1.00 85.44 97 ASP A N 1
ATOM 766 C CA . ASP A 1 97 ? 0.915 10.365 -3.319 1.00 85.44 97 ASP A CA 1
ATOM 767 C C . ASP A 1 97 ? -0.142 9.343 -3.761 1.00 85.44 97 ASP A C 1
ATOM 769 O O . ASP A 1 97 ? 0.063 8.595 -4.718 1.00 85.44 97 ASP A O 1
ATOM 773 N N . LEU A 1 98 ? -1.309 9.326 -3.105 1.00 84.69 98 LEU A N 1
ATOM 774 C CA . LEU A 1 98 ? -2.419 8.442 -3.483 1.00 84.69 98 LEU A CA 1
ATOM 775 C C . LEU A 1 98 ? -2.934 8.745 -4.895 1.00 84.69 98 LEU A C 1
ATOM 777 O O . LEU A 1 98 ? -3.267 7.829 -5.640 1.00 84.69 98 LEU A O 1
ATOM 781 N N . LEU A 1 99 ? -2.998 10.021 -5.279 1.00 79.94 99 LEU A N 1
ATOM 782 C CA . LEU A 1 99 ? -3.426 10.416 -6.619 1.00 79.94 99 LEU A CA 1
ATOM 783 C C . LEU A 1 99 ? -2.371 10.070 -7.675 1.00 79.94 99 LEU A C 1
ATOM 785 O O . LEU A 1 99 ? -2.724 9.526 -8.721 1.00 79.94 99 LEU A O 1
ATOM 789 N N . SER A 1 100 ? -1.090 10.331 -7.413 1.00 77.50 100 SER A N 1
ATOM 790 C CA . SER A 1 100 ? -0.015 10.057 -8.375 1.00 77.50 100 SER A CA 1
ATOM 791 C C . SER A 1 100 ? 0.184 8.559 -8.627 1.00 77.50 100 SER A C 1
ATOM 793 O O . SER A 1 100 ? 0.381 8.166 -9.776 1.00 77.50 100 SER A O 1
ATOM 795 N N . SER A 1 101 ? 0.037 7.733 -7.586 1.00 71.44 101 SER A N 1
ATOM 796 C CA . SER A 1 101 ? 0.071 6.263 -7.664 1.00 71.44 101 SER A CA 1
ATOM 797 C C . SER A 1 101 ? -1.212 5.630 -8.215 1.00 71.44 101 SER A C 1
ATOM 799 O O . SER A 1 101 ? -1.221 4.442 -8.521 1.00 71.44 101 SER A O 1
ATOM 801 N N . SER A 1 102 ? -2.291 6.405 -8.374 1.00 69.44 102 SER A N 1
ATOM 802 C CA . SER A 1 102 ? -3.550 5.930 -8.969 1.00 69.44 102 SER A CA 1
ATOM 803 C C . SER A 1 102 ? -3.614 6.055 -10.493 1.00 69.44 102 SER A C 1
ATOM 805 O O . SER A 1 102 ? -4.651 5.755 -11.093 1.00 69.44 102 SER A O 1
ATOM 807 N N . GLN A 1 103 ? -2.540 6.532 -11.129 1.00 63.97 103 GLN A N 1
ATOM 808 C CA . GLN A 1 103 ? -2.466 6.572 -12.583 1.00 63.97 103 GLN A CA 1
ATOM 809 C C . GLN A 1 103 ? -2.551 5.149 -13.135 1.00 63.97 103 GLN A C 1
ATOM 811 O O . GLN A 1 103 ? -1.876 4.243 -12.660 1.00 63.97 103 GLN A O 1
ATOM 816 N N . VAL A 1 104 ? -3.432 4.964 -14.119 1.00 62.81 104 VAL A N 1
ATOM 817 C CA . VAL A 1 104 ? -3.582 3.703 -14.850 1.00 62.81 104 VAL A CA 1
ATOM 818 C C . VAL A 1 104 ? -2.219 3.326 -15.421 1.00 62.81 104 VAL A C 1
ATOM 820 O O . VAL A 1 104 ? -1.544 4.213 -15.944 1.00 62.81 104 VAL A O 1
ATOM 823 N N . ASP A 1 105 ? -1.843 2.046 -15.341 1.00 60.44 105 ASP A N 1
ATOM 824 C CA . ASP A 1 105 ? -0.657 1.511 -16.013 1.00 60.44 105 ASP A CA 1
ATOM 825 C C . ASP A 1 105 ? -0.764 1.814 -17.514 1.00 60.44 105 ASP A C 1
ATOM 827 O O . ASP A 1 105 ? -1.397 1.092 -18.287 1.00 60.44 105 ASP A O 1
ATOM 831 N N . LEU A 1 106 ? -0.193 2.942 -17.929 1.00 63.91 106 LEU A N 1
ATOM 832 C CA . LEU A 1 106 ? -0.014 3.254 -19.332 1.00 63.91 106 LEU A CA 1
ATOM 833 C C . LEU A 1 106 ? 1.024 2.268 -19.849 1.00 63.91 106 LEU A C 1
ATOM 835 O O . LEU A 1 106 ? 2.077 2.089 -19.234 1.00 63.91 106 LEU A O 1
ATOM 839 N N . SER A 1 107 ? 0.730 1.617 -20.973 1.00 67.31 107 SER A N 1
ATOM 840 C CA . SER A 1 107 ? 1.722 0.782 -21.640 1.00 67.31 107 SER A CA 1
ATOM 841 C C . SER A 1 107 ? 2.956 1.637 -21.907 1.00 67.31 107 SER A C 1
ATOM 843 O O . SER A 1 107 ? 2.880 2.606 -22.667 1.00 67.31 107 SER A O 1
ATOM 845 N N . ALA A 1 108 ? 4.071 1.308 -21.260 1.00 72.56 108 ALA A N 1
ATOM 846 C CA . ALA A 1 108 ? 5.327 1.978 -21.534 1.00 72.56 108 ALA A CA 1
ATOM 847 C C . ALA A 1 108 ? 5.691 1.725 -23.001 1.00 72.56 108 ALA A C 1
ATOM 849 O O . ALA A 1 108 ? 5.737 0.574 -23.444 1.00 72.56 108 ALA A O 1
ATOM 850 N N . ASP A 1 109 ? 5.937 2.793 -23.756 1.00 81.44 109 ASP A N 1
ATOM 851 C CA . ASP A 1 109 ? 6.540 2.658 -25.073 1.00 81.44 109 ASP A CA 1
ATOM 852 C C . ASP A 1 109 ? 8.016 2.294 -24.889 1.00 81.44 109 ASP A C 1
ATOM 854 O O . ASP A 1 109 ? 8.869 3.130 -24.593 1.00 81.44 109 ASP A O 1
ATOM 858 N N . LEU A 1 110 ? 8.296 0.998 -24.996 1.00 81.56 110 LEU A N 1
ATOM 859 C CA . LEU A 1 110 ? 9.637 0.449 -24.846 1.00 81.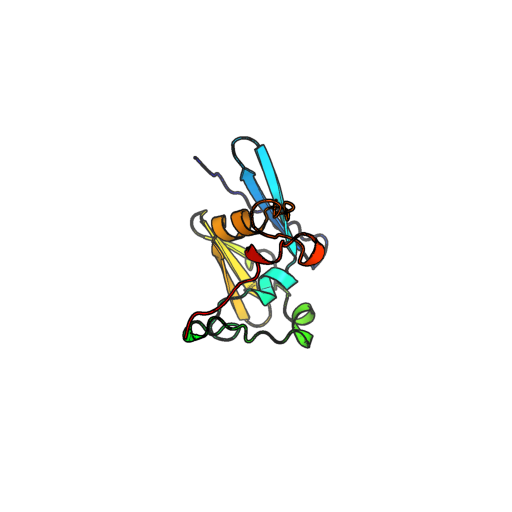56 110 LEU A CA 1
ATOM 860 C C . LEU A 1 110 ? 10.387 0.371 -26.178 1.00 81.56 110 LEU A C 1
ATOM 862 O O . LEU A 1 110 ? 11.530 -0.083 -26.185 1.00 81.56 110 LEU A O 1
ATOM 866 N N . THR A 1 111 ? 9.787 0.796 -27.295 1.00 79.56 111 THR A N 1
ATOM 867 C CA . THR A 1 111 ? 10.360 0.597 -28.639 1.00 79.56 111 THR A CA 1
ATOM 868 C C . THR A 1 111 ? 11.717 1.282 -28.824 1.00 79.56 111 THR A C 1
ATOM 870 O O . THR A 1 111 ? 12.557 0.773 -29.562 1.00 79.56 111 THR A O 1
ATOM 873 N N . GLY A 1 112 ? 11.974 2.381 -28.104 1.00 79.00 112 GLY A N 1
ATOM 874 C CA . GLY A 1 112 ? 13.274 3.064 -28.075 1.00 79.00 112 GLY A CA 1
ATOM 875 C C . GLY A 1 112 ? 14.283 2.527 -27.048 1.00 79.00 112 GLY A C 1
ATOM 876 O O . GLY A 1 112 ? 15.453 2.894 -27.105 1.00 79.00 112 GLY A O 1
ATOM 877 N N . TYR A 1 113 ? 13.857 1.671 -26.114 1.00 80.75 113 TYR A N 1
ATOM 878 C CA . TYR A 1 113 ? 14.674 1.209 -24.979 1.00 80.75 113 TYR A CA 1
ATOM 879 C C . TYR A 1 113 ? 14.993 -0.285 -25.027 1.00 80.75 113 TYR A C 1
ATOM 881 O O . TYR A 1 113 ? 15.977 -0.733 -24.441 1.00 80.75 113 TYR A O 1
ATOM 889 N N . VAL A 1 114 ? 14.156 -1.068 -25.707 1.00 84.38 114 VAL A N 1
ATOM 890 C CA . VAL A 1 114 ? 14.263 -2.522 -25.781 1.00 84.38 114 VAL A CA 1
ATOM 891 C C . VAL A 1 114 ? 14.334 -2.941 -27.238 1.00 84.38 114 VAL A C 1
ATOM 893 O O . VAL A 1 114 ? 13.396 -2.744 -28.007 1.00 84.38 114 VAL A O 1
ATOM 896 N N . LYS A 1 115 ? 15.433 -3.604 -27.595 1.00 83.50 115 LYS A N 1
ATOM 897 C CA . LYS A 1 115 ? 15.584 -4.275 -28.884 1.00 83.50 115 LYS A CA 1
ATOM 898 C C . LYS A 1 115 ? 15.554 -5.789 -28.660 1.00 83.50 115 LYS A C 1
ATOM 900 O O . LYS A 1 115 ? 16.376 -6.299 -27.896 1.00 83.50 115 LYS A O 1
ATOM 905 N N . PRO A 1 116 ? 14.620 -6.533 -29.279 1.00 84.00 116 PRO A N 1
ATOM 906 C CA . PRO A 1 116 ? 14.620 -7.988 -29.214 1.00 84.00 116 PRO A CA 1
ATOM 907 C C . PRO A 1 116 ? 15.963 -8.550 -29.680 1.00 84.00 116 PRO A C 1
ATOM 909 O O . PRO A 1 116 ? 16.484 -8.141 -30.713 1.00 84.00 116 PRO A O 1
ATOM 912 N N . TRP A 1 117 ? 16.497 -9.541 -28.965 1.00 81.69 117 TRP A N 1
ATOM 913 C CA . TRP A 1 117 ? 17.819 -10.107 -29.261 1.00 81.69 117 TRP A CA 1
ATOM 914 C C . TRP A 1 117 ? 17.957 -10.632 -30.701 1.00 81.69 117 TRP A C 1
ATOM 916 O O . TRP A 1 117 ? 19.026 -10.532 -31.291 1.00 81.69 117 TRP A O 1
ATOM 926 N N . LYS A 1 118 ? 16.866 -11.132 -31.302 1.00 83.12 118 LYS A N 1
ATOM 927 C CA . LYS A 1 118 ? 16.828 -11.592 -32.706 1.00 83.12 118 LYS A CA 1
ATOM 928 C C . LYS A 1 118 ? 16.998 -10.468 -33.731 1.00 83.12 118 LYS A C 1
ATOM 930 O O . LYS A 1 118 ? 17.220 -10.753 -34.900 1.00 83.12 118 LYS A O 1
ATOM 935 N N . GLN A 1 119 ? 16.824 -9.220 -33.310 1.00 84.12 119 GLN A N 1
ATOM 936 C CA . GLN A 1 119 ? 16.942 -8.029 -34.148 1.00 84.12 119 GLN A CA 1
ATOM 937 C C . GLN A 1 119 ? 18.291 -7.323 -33.954 1.00 84.12 119 GLN A C 1
ATOM 939 O O . GLN A 1 119 ? 18.530 -6.303 -34.597 1.00 84.12 119 GLN A O 1
ATOM 944 N N . LEU A 1 120 ? 19.160 -7.831 -33.071 1.00 83.69 120 LEU A N 1
ATOM 945 C CA . LEU A 1 120 ? 20.519 -7.320 -32.911 1.00 83.69 120 LEU A CA 1
ATOM 946 C C . LEU A 1 120 ? 21.406 -7.828 -34.047 1.00 83.69 120 LEU A C 1
ATOM 948 O O . LEU A 1 120 ? 21.491 -9.029 -34.307 1.00 83.69 120 LEU A O 1
ATOM 952 N N . ASN A 1 121 ? 22.109 -6.906 -34.690 1.00 85.50 121 ASN A N 1
ATOM 953 C CA . ASN A 1 121 ? 23.204 -7.227 -35.590 1.00 85.50 121 ASN A CA 1
ATOM 954 C C . ASN A 1 121 ? 24.434 -7.666 -34.778 1.00 85.50 121 ASN A C 1
ATOM 956 O O . ASN A 1 121 ? 24.578 -7.319 -33.605 1.00 85.50 121 ASN A O 1
ATOM 960 N N . LYS A 1 122 ? 25.361 -8.407 -35.400 1.00 80.00 122 LYS A N 1
ATOM 961 C CA . LYS A 1 122 ? 26.590 -8.889 -34.729 1.00 80.00 122 LYS A CA 1
ATOM 962 C C . LYS A 1 122 ? 27.432 -7.763 -34.117 1.00 80.00 122 LYS A C 1
ATOM 964 O O . LYS A 1 122 ? 28.101 -7.993 -33.111 1.00 80.00 122 LYS A O 1
ATOM 969 N N . ASP A 1 123 ? 27.375 -6.579 -34.712 1.00 83.81 123 ASP A N 1
ATOM 970 C CA . ASP A 1 123 ? 28.137 -5.399 -34.294 1.00 83.81 123 ASP A CA 1
ATOM 971 C C . ASP A 1 123 ? 27.452 -4.640 -33.144 1.00 83.81 123 ASP A C 1
ATOM 973 O O . ASP A 1 123 ? 28.083 -3.842 -32.461 1.00 83.81 123 ASP A O 1
ATOM 977 N N . GLU A 1 124 ? 26.171 -4.929 -32.892 1.00 81.69 124 GLU A N 1
ATOM 978 C CA . GLU A 1 124 ? 25.379 -4.378 -31.785 1.00 81.69 124 GLU A CA 1
ATOM 979 C C . GLU A 1 124 ? 25.403 -5.285 -30.545 1.00 81.69 124 GLU A C 1
ATOM 981 O O . GLU A 1 124 ? 24.772 -4.980 -29.531 1.00 81.69 124 GLU A O 1
ATOM 986 N N . LEU A 1 125 ? 26.105 -6.423 -30.610 1.00 82.69 125 LEU A N 1
ATOM 987 C CA . LEU A 1 125 ? 26.267 -7.302 -29.460 1.00 82.69 125 LEU A CA 1
ATOM 988 C C . LEU A 1 125 ? 27.141 -6.601 -28.411 1.00 82.69 125 LEU A C 1
ATOM 990 O O . LEU A 1 125 ? 28.282 -6.246 -28.723 1.00 82.69 125 LEU A O 1
ATOM 994 N N . PRO A 1 126 ? 26.657 -6.425 -27.168 1.00 83.50 126 PRO A N 1
ATOM 995 C CA . PRO A 1 126 ? 27.430 -5.762 -26.132 1.00 83.50 126 PRO A CA 1
ATOM 996 C C . PRO A 1 126 ? 28.691 -6.576 -25.837 1.00 83.50 126 PRO A C 1
ATOM 998 O O . PRO A 1 126 ? 28.629 -7.736 -25.430 1.00 83.50 126 PRO A O 1
ATOM 1001 N N . ARG A 1 127 ? 29.852 -5.957 -26.056 1.00 84.31 127 ARG A N 1
ATOM 1002 C CA . ARG A 1 127 ? 31.159 -6.501 -25.690 1.00 84.31 127 ARG A CA 1
ATOM 1003 C C . ARG A 1 127 ? 31.713 -5.650 -24.566 1.00 84.31 127 ARG A C 1
ATOM 1005 O O . ARG A 1 127 ? 31.929 -4.456 -24.746 1.00 84.31 127 ARG A O 1
ATOM 1012 N N . MET A 1 128 ? 31.949 -6.262 -23.415 1.00 80.62 128 MET A N 1
ATOM 1013 C CA . MET A 1 128 ? 32.728 -5.614 -22.369 1.00 80.62 128 MET A CA 1
ATOM 1014 C C . MET A 1 128 ? 34.197 -5.692 -22.776 1.00 80.62 128 MET A C 1
ATOM 1016 O O . MET A 1 128 ? 34.721 -6.789 -22.965 1.00 80.62 128 MET A O 1
ATOM 1020 N N . GLN A 1 129 ? 34.842 -4.543 -22.966 1.00 76.81 129 GLN A N 1
ATOM 1021 C CA . GLN A 1 129 ? 36.298 -4.500 -23.047 1.00 76.81 129 GLN A CA 1
ATOM 1022 C C . GLN A 1 129 ? 36.841 -4.686 -21.627 1.00 76.81 129 GLN A C 1
ATOM 1024 O O . GLN A 1 129 ? 36.405 -3.986 -20.713 1.00 76.81 129 GLN A O 1
ATOM 1029 N N . MET A 1 130 ? 37.705 -5.686 -21.452 1.00 58.56 130 MET A N 1
ATOM 1030 C CA . MET A 1 130 ? 38.487 -5.898 -20.231 1.00 58.56 130 MET A CA 1
ATOM 1031 C C . MET A 1 130 ? 39.817 -5.167 -20.336 1.00 58.56 130 MET A C 1
ATOM 1033 O O . MET A 1 130 ? 40.366 -5.142 -21.462 1.00 58.56 130 MET A O 1
#

pLDDT: mean 78.51, std 15.91, range [31.2, 96.19]

Solvent-accessible surface area (backbone atoms only — not comparable to full-atom values): 8155 Å² total; per-residue (Å²): 137,90,78,77,63,57,71,57,74,61,74,89,50,94,51,46,39,35,38,37,42,56,65,82,93,46,79,45,76,46,76,43,47,32,44,56,55,52,59,67,21,66,36,78,83,27,21,39,78,95,74,74,38,78,55,59,56,78,89,50,36,72,75,58,30,36,62,78,48,76,88,33,51,49,69,50,93,77,49,29,42,38,38,40,32,63,85,71,50,58,32,72,40,53,47,67,58,56,55,64,71,62,58,74,89,66,82,76,84,45,79,91,80,56,77,60,75,90,76,56,51,87,87,68,54,91,72,85,86,128

InterPro domains:
  IPR038492 GBBH-like, N-terminal domain superfamily [G3DSA:3.30.2020.30] (24-102)

Organism: Ancylostoma caninum (NCBI:txid29170)

Radius of gyration: 20.79 Å; Cα contacts (8 Å, |Δi|>4): 168; chains: 1; bounding box: 60×38×53 Å